Protein AF-A0A8X6JY41-F1 (afdb_monomer_lite)

pLDDT: mean 84.56, std 5.85, range [61.56, 93.69]

Secondary structure (DSSP, 8-state):
-TTEEEETTEEEE--SSHHHHHHHHHHHHHHHHHTTPPP-TTT---S-SS--TTHHHHTSPPP-BHHHHHHHHHHHHHTGGGSTTHHHHHHHHHHHHTT--TT---B--

Radius of gyration: 18.65 Å; chains: 1; bounding box: 42×23×45 Å

Organism: Nephila pilipes (NCBI:txid299642)

Foldseek 3Di:
DVQWDDADPDIDGDDPDPVVLVVVVVVVVVVCVVVVNDDDPVPDDGPDPDDPPLCVQVVQPDDFFLQSLVVSLVSLVSVVVVDVPSVVVCVVSVVVCPPADNPGGDTPD

Sequence (109 aa):
MDFCVLYFDGVLAASEDEDQHFLYLKQVFQRFEEYGMILNASQSVLGETSVKFLAAITNFPKPETVKELRRFLAILNFHRRFIPYAARTQAVLNSYLKRAKRNDRTSIL

Structure (mmCIF, N/CA/C/O backbone):
data_AF-A0A8X6JY41-F1
#
_entry.id   AF-A0A8X6JY41-F1
#
loop_
_atom_site.group_PDB
_atom_site.id
_atom_site.type_symbol
_atom_site.label_atom_id
_atom_site.label_alt_id
_atom_site.label_comp_id
_atom_site.label_asym_id
_atom_site.label_entity_id
_atom_site.label_seq_id
_atom_site.pdbx_PDB_ins_code
_atom_site.Cartn_x
_atom_site.Cartn_y
_atom_site.Cartn_z
_atom_site.occupancy
_atom_site.B_iso_or_equiv
_atom_site.auth_seq_id
_atom_site.auth_comp_id
_atom_site.auth_asym_id
_atom_site.auth_atom_id
_atom_site.pdbx_PDB_model_num
ATOM 1 N N . MET A 1 1 ? -14.908 -7.872 9.486 1.00 61.56 1 MET A N 1
ATOM 2 C CA . MET A 1 1 ? -14.714 -6.414 9.635 1.00 61.56 1 MET A CA 1
ATOM 3 C C . MET A 1 1 ? -14.354 -5.911 8.256 1.00 61.56 1 MET A C 1
ATOM 5 O O . MET A 1 1 ? -13.184 -5.923 7.901 1.00 61.56 1 MET A O 1
ATOM 9 N N . ASP A 1 2 ? -15.361 -5.571 7.457 1.00 72.50 2 ASP A N 1
ATOM 10 C CA . ASP A 1 2 ? -15.162 -5.284 6.026 1.00 72.50 2 ASP A CA 1
ATOM 11 C C . ASP A 1 2 ? -14.560 -3.886 5.786 1.00 72.50 2 ASP A C 1
ATOM 13 O O . ASP A 1 2 ? -14.088 -3.590 4.695 1.00 72.50 2 ASP A O 1
ATOM 17 N N . PHE A 1 3 ? -14.494 -3.065 6.840 1.00 79.69 3 PHE A N 1
ATOM 18 C CA . PHE A 1 3 ? -13.885 -1.732 6.881 1.00 79.69 3 PHE A CA 1
ATOM 19 C C . PHE A 1 3 ? -12.398 -1.730 7.286 1.00 79.69 3 PHE A C 1
ATOM 21 O O . PHE A 1 3 ? -11.763 -0.675 7.313 1.00 79.69 3 PHE A O 1
ATOM 28 N N . CYS A 1 4 ? -11.829 -2.898 7.618 1.00 82.94 4 CYS A N 1
ATOM 29 C CA . CYS A 1 4 ? -10.430 -3.032 8.019 1.00 82.94 4 CYS A CA 1
ATOM 30 C C . CYS A 1 4 ? -9.644 -3.894 7.039 1.00 82.94 4 CYS A C 1
ATOM 32 O O . CYS A 1 4 ? -9.989 -5.045 6.766 1.00 82.94 4 CYS A O 1
ATOM 34 N N . VAL A 1 5 ? -8.507 -3.371 6.597 1.00 82.69 5 VAL A N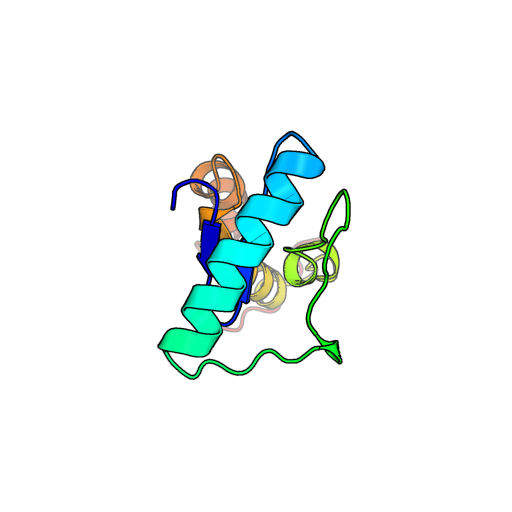 1
ATOM 35 C CA . VAL A 1 5 ? -7.508 -4.118 5.846 1.00 82.69 5 VAL A CA 1
ATOM 36 C C . VAL A 1 5 ? -6.283 -4.311 6.728 1.00 82.69 5 VAL A C 1
ATOM 38 O O . VAL A 1 5 ? -5.557 -3.369 7.035 1.00 82.69 5 VAL A O 1
ATOM 41 N N . LEU A 1 6 ? -6.042 -5.562 7.116 1.00 81.31 6 LEU A N 1
ATOM 42 C CA . LEU A 1 6 ? -4.777 -5.971 7.719 1.00 81.31 6 LEU A CA 1
ATOM 43 C C . LEU A 1 6 ? -3.722 -6.079 6.617 1.00 81.31 6 LEU A C 1
ATOM 45 O O . LEU A 1 6 ? -3.927 -6.782 5.615 1.00 81.31 6 LEU A O 1
ATOM 49 N N . TYR A 1 7 ? -2.598 -5.393 6.797 1.00 75.94 7 TYR A N 1
ATOM 50 C CA . TYR A 1 7 ? -1.482 -5.460 5.869 1.00 75.94 7 TYR A CA 1
ATOM 51 C C . TYR A 1 7 ? -0.148 -5.424 6.600 1.00 75.94 7 TYR A C 1
ATOM 53 O O . TYR A 1 7 ? 0.329 -4.371 7.021 1.00 75.94 7 TYR A O 1
ATOM 61 N N . PHE A 1 8 ? 0.467 -6.603 6.669 1.00 70.50 8 PHE A N 1
ATOM 62 C CA . PHE A 1 8 ? 1.726 -6.822 7.367 1.00 70.50 8 PHE A CA 1
ATOM 63 C C . PHE A 1 8 ? 1.617 -6.370 8.833 1.00 70.50 8 PHE A C 1
ATOM 65 O O . PHE A 1 8 ? 0.778 -6.913 9.548 1.00 70.50 8 PHE A O 1
ATOM 72 N N . ASP A 1 9 ? 2.387 -5.360 9.237 1.00 72.56 9 ASP A N 1
ATOM 73 C CA . ASP A 1 9 ? 2.431 -4.830 10.606 1.00 72.56 9 ASP A CA 1
ATOM 74 C C . ASP A 1 9 ? 1.409 -3.706 10.857 1.00 72.56 9 ASP A C 1
ATOM 76 O O . ASP A 1 9 ? 1.350 -3.142 11.948 1.00 72.56 9 ASP A O 1
ATOM 80 N N . GLY A 1 10 ? 0.626 -3.335 9.839 1.00 77.88 10 GLY A N 1
ATOM 81 C CA . GLY A 1 10 ? -0.314 -2.221 9.894 1.00 77.88 10 GLY A CA 1
ATOM 82 C C . GLY A 1 10 ? -1.768 -2.655 9.754 1.00 77.88 10 GLY A C 1
ATOM 83 O O . GLY A 1 10 ? -2.106 -3.572 8.999 1.00 77.88 10 GLY A O 1
ATOM 84 N N . VAL A 1 11 ? -2.648 -1.927 10.437 1.00 85.94 11 VAL A N 1
ATOM 85 C CA . VAL A 1 11 ? -4.096 -1.998 10.232 1.00 85.94 11 VAL A CA 1
ATOM 86 C C . VAL A 1 11 ? -4.545 -0.708 9.569 1.00 85.94 11 VAL A C 1
ATOM 88 O O . VAL A 1 11 ? -4.342 0.374 10.110 1.00 85.94 11 VAL A O 1
ATOM 91 N N . LEU A 1 12 ? -5.151 -0.829 8.391 1.00 86.12 12 LEU A N 1
ATOM 92 C CA . LEU A 1 12 ? -5.798 0.282 7.706 1.00 86.12 12 LEU A CA 1
ATOM 93 C C . LEU A 1 12 ? -7.305 0.178 7.940 1.00 86.12 12 LEU A C 1
ATOM 95 O O . LEU A 1 12 ? -7.922 -0.801 7.523 1.00 86.12 12 LEU A O 1
ATOM 99 N N . ALA A 1 13 ? -7.891 1.170 8.603 1.00 87.69 13 ALA A N 1
ATOM 100 C CA . ALA A 1 13 ? -9.335 1.308 8.750 1.00 87.69 13 ALA A CA 1
ATOM 101 C C . ALA A 1 13 ? -9.806 2.497 7.907 1.00 87.69 13 ALA A C 1
ATOM 103 O O . ALA A 1 13 ? -9.213 3.570 7.983 1.00 87.69 13 ALA A O 1
ATOM 104 N N . ALA A 1 14 ? -10.843 2.301 7.098 1.00 85.06 14 ALA A N 1
ATOM 105 C CA . ALA A 1 14 ? -11.432 3.351 6.271 1.00 85.06 14 ALA A CA 1
ATOM 106 C C . ALA A 1 14 ? -12.960 3.307 6.379 1.00 85.06 14 ALA A C 1
ATOM 108 O O . ALA A 1 14 ? -13.546 2.234 6.529 1.00 85.06 14 ALA A O 1
ATOM 109 N N . SER A 1 15 ? -13.595 4.471 6.307 1.00 86.56 15 SER A N 1
ATOM 110 C CA . SER A 1 15 ? -15.051 4.645 6.313 1.00 86.56 15 SER A CA 1
ATOM 111 C C . SER A 1 15 ? -15.426 5.830 5.427 1.00 86.56 15 SER A C 1
ATOM 113 O O . SER A 1 15 ? -14.556 6.606 5.032 1.00 86.56 15 SER A O 1
ATOM 115 N N . GLU A 1 16 ? -16.711 5.948 5.106 1.00 86.56 16 GLU A N 1
ATOM 116 C CA . GLU A 1 16 ? -17.240 7.062 4.311 1.00 86.56 16 GLU A CA 1
ATOM 117 C C . GLU A 1 16 ? -17.558 8.281 5.192 1.00 86.56 16 GLU A C 1
ATOM 119 O O . GLU A 1 16 ? -17.299 9.409 4.781 1.00 86.56 16 GLU A O 1
ATOM 124 N N . ASP A 1 17 ? -18.014 8.045 6.428 1.00 87.88 17 ASP A N 1
ATOM 125 C CA . ASP A 1 17 ? -18.392 9.081 7.396 1.00 87.88 17 ASP A CA 1
ATOM 126 C C . ASP A 1 17 ? -17.471 9.112 8.625 1.00 87.88 17 ASP A C 1
ATOM 128 O O . ASP A 1 17 ? -16.930 8.081 9.048 1.00 87.88 17 ASP A O 1
ATOM 132 N N . GLU A 1 18 ? -17.348 10.289 9.246 1.00 86.69 18 GLU A N 1
ATOM 133 C CA . GLU A 1 18 ? -16.539 10.518 10.453 1.00 86.69 18 GLU A CA 1
ATOM 134 C C . GLU A 1 18 ? -17.128 9.823 11.692 1.00 86.69 18 GLU A C 1
ATOM 136 O O . GLU A 1 18 ? -16.415 9.106 12.396 1.00 86.69 18 GLU A O 1
ATOM 141 N N . ASP A 1 19 ? -18.441 9.939 11.921 1.00 88.38 19 ASP A N 1
ATOM 142 C CA . ASP A 1 19 ? -19.120 9.276 13.047 1.00 88.38 19 ASP A CA 1
ATOM 143 C C . ASP A 1 19 ? -18.957 7.750 12.983 1.00 88.38 19 ASP A C 1
ATOM 145 O O . ASP A 1 19 ? -18.671 7.074 13.980 1.00 88.38 19 ASP A O 1
ATOM 149 N N . GLN A 1 20 ? -19.081 7.195 11.774 1.00 88.81 20 GLN A N 1
ATOM 150 C CA . GLN A 1 20 ? -18.849 5.778 11.524 1.00 88.81 20 GLN A CA 1
ATOM 151 C C . GLN A 1 20 ? -17.370 5.414 11.723 1.00 88.81 20 GLN A C 1
ATOM 153 O O . GLN A 1 20 ? -17.076 4.358 12.292 1.00 88.81 20 GLN A O 1
ATOM 158 N N . HIS A 1 21 ? -16.444 6.296 11.325 1.00 89.06 21 HIS A N 1
ATOM 159 C CA . HIS A 1 21 ? -15.008 6.114 11.534 1.00 89.06 21 HIS A CA 1
ATOM 160 C C . HIS A 1 21 ? -14.672 5.942 13.014 1.00 89.06 21 HIS A C 1
ATOM 162 O O . HIS A 1 21 ? -13.975 4.997 13.388 1.00 89.06 21 HIS A O 1
ATOM 168 N N . PHE A 1 22 ? -15.211 6.810 13.874 1.00 88.38 22 PHE A N 1
ATOM 169 C CA . PHE A 1 22 ? -15.003 6.732 15.320 1.00 88.38 22 PHE A CA 1
ATOM 170 C C . PHE A 1 22 ? -15.527 5.421 15.907 1.00 88.38 22 PHE A C 1
ATOM 172 O O . PHE A 1 22 ? -14.848 4.786 16.722 1.00 88.38 22 PHE A O 1
ATOM 179 N N . LEU A 1 23 ? -16.708 4.975 15.467 1.00 89.31 23 LEU A N 1
ATOM 180 C CA . LEU A 1 23 ? -17.268 3.697 15.900 1.00 89.31 23 LEU A CA 1
ATOM 181 C C . LEU A 1 23 ? -16.378 2.516 15.480 1.00 89.31 23 LEU A C 1
ATOM 183 O O . LEU A 1 23 ? -16.163 1.589 16.266 1.00 89.31 23 LEU A O 1
ATOM 187 N N . TYR A 1 24 ? -15.844 2.550 14.262 1.00 90.00 24 TYR A N 1
ATOM 188 C CA . TYR A 1 24 ? -14.940 1.528 13.738 1.00 90.00 24 TYR A CA 1
ATOM 189 C C . TYR A 1 24 ? -13.597 1.512 14.464 1.00 90.00 24 TYR A C 1
ATOM 191 O O . TYR A 1 24 ? -13.158 0.442 14.888 1.00 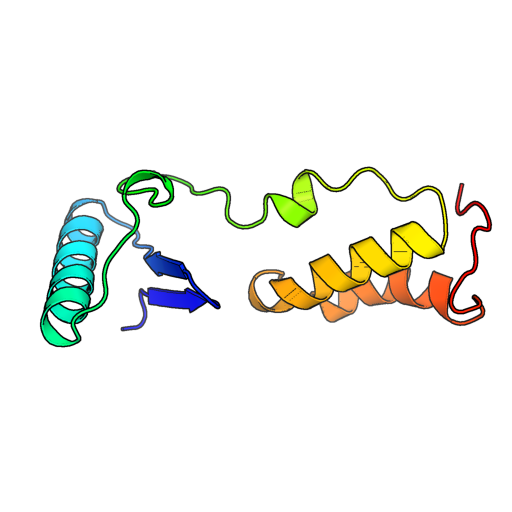90.00 24 TYR A O 1
ATOM 199 N N . LEU A 1 25 ? -12.984 2.676 14.691 1.00 89.19 25 LEU A N 1
ATOM 200 C CA . LEU A 1 25 ? -11.750 2.791 15.470 1.00 89.19 25 LEU A CA 1
ATOM 201 C C . LEU A 1 25 ? -11.930 2.243 16.886 1.00 89.19 25 LEU A C 1
ATOM 203 O O . LEU A 1 25 ? -11.090 1.475 17.352 1.00 89.19 25 LEU A O 1
ATOM 207 N N . LYS A 1 26 ? -13.056 2.545 17.544 1.00 90.19 26 LYS A N 1
ATOM 208 C CA . LYS A 1 26 ? -13.362 2.009 18.877 1.00 90.19 26 LYS A CA 1
ATOM 209 C C . LYS A 1 26 ? -13.415 0.479 18.882 1.00 90.19 26 LYS A C 1
ATOM 211 O O . LYS A 1 26 ? -12.822 -0.144 19.758 1.00 90.19 26 LYS A O 1
ATOM 216 N N . GLN A 1 27 ? -14.071 -0.133 17.893 1.00 89.81 27 GLN A N 1
ATOM 217 C CA . GLN A 1 27 ? -14.129 -1.597 17.767 1.00 89.81 27 GLN A CA 1
ATOM 218 C C . GLN A 1 27 ? -12.752 -2.221 17.498 1.00 89.81 27 GLN A C 1
ATOM 220 O O . GLN A 1 27 ? -12.453 -3.308 17.993 1.00 89.81 27 GLN A O 1
ATOM 225 N N . VAL A 1 28 ? -11.919 -1.551 16.697 1.00 89.69 28 VAL A N 1
ATOM 226 C CA . VAL A 1 28 ? -10.556 -2.002 16.383 1.00 89.69 28 VAL A CA 1
ATOM 227 C C . VAL A 1 28 ? -9.667 -1.936 17.622 1.00 89.69 28 VAL A C 1
ATOM 229 O O . VAL A 1 28 ? -9.014 -2.923 17.950 1.00 89.69 28 VAL A O 1
ATOM 232 N N . PHE A 1 29 ? -9.690 -0.821 18.355 1.00 89.50 29 PHE A N 1
ATOM 233 C CA . PHE A 1 29 ? -8.917 -0.663 19.588 1.00 89.50 29 PHE A CA 1
ATOM 234 C C . PHE A 1 29 ? -9.362 -1.627 20.683 1.00 89.50 29 PHE A C 1
ATOM 236 O O . PHE A 1 29 ? -8.509 -2.217 21.339 1.00 89.50 29 PHE A O 1
ATOM 243 N N . GLN A 1 30 ? -10.667 -1.868 20.819 1.00 91.62 30 GLN A N 1
ATOM 244 C CA . GLN A 1 30 ? -11.180 -2.862 21.760 1.00 91.62 30 GLN A CA 1
ATOM 245 C C . GLN A 1 30 ? -10.650 -4.268 21.443 1.00 91.62 30 GLN A C 1
ATOM 247 O O . GLN A 1 30 ? -10.267 -5.001 22.349 1.00 91.62 30 GLN A O 1
ATOM 252 N N . ARG A 1 31 ? -10.555 -4.633 20.156 1.00 89.75 31 ARG A N 1
ATOM 253 C CA . ARG A 1 31 ? -9.906 -5.887 19.747 1.00 89.75 31 ARG A CA 1
ATOM 254 C C . ARG A 1 31 ? -8.412 -5.896 20.051 1.00 89.75 31 ARG A C 1
ATOM 256 O O . ARG A 1 31 ? -7.891 -6.919 20.475 1.00 89.75 31 ARG A O 1
ATOM 263 N N . PHE A 1 32 ? -7.702 -4.797 19.819 1.00 90.00 32 PHE A N 1
ATOM 264 C CA . PHE A 1 32 ? -6.280 -4.743 20.159 1.00 90.00 32 PHE A CA 1
ATOM 265 C C . PHE A 1 32 ? -6.049 -4.950 21.650 1.00 90.00 32 PHE A C 1
ATOM 267 O O . PHE A 1 32 ? -5.170 -5.724 22.010 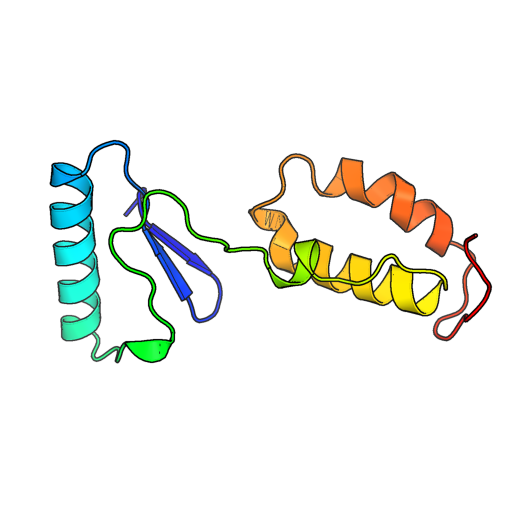1.00 90.00 32 PHE A O 1
ATOM 274 N N . GLU A 1 33 ? -6.874 -4.341 22.497 1.00 91.69 33 GLU A N 1
ATOM 275 C CA . GLU A 1 33 ? -6.831 -4.542 23.943 1.00 91.69 33 GLU A CA 1
ATOM 276 C C . GLU A 1 33 ? -7.138 -5.998 24.328 1.00 91.69 33 GLU A C 1
ATOM 278 O O . GLU A 1 33 ? -6.365 -6.609 25.063 1.00 91.69 33 GLU A O 1
ATOM 283 N N . GLU A 1 34 ? -8.197 -6.589 23.762 1.00 93.69 34 GLU A N 1
ATOM 284 C CA . GLU A 1 34 ? -8.602 -7.982 24.013 1.00 93.69 34 GLU A CA 1
ATOM 285 C C . GLU A 1 34 ? -7.487 -8.994 23.699 1.00 93.69 34 GLU A C 1
ATOM 287 O O . GLU A 1 34 ? -7.283 -9.954 24.442 1.00 93.69 34 GLU A O 1
ATOM 292 N N . TYR A 1 35 ? -6.738 -8.767 22.617 1.00 90.38 35 TYR A N 1
ATOM 293 C CA . TYR A 1 35 ? -5.649 -9.646 22.180 1.00 90.38 35 TYR A CA 1
ATOM 294 C C . TYR A 1 35 ? -4.253 -9.178 22.628 1.00 90.38 35 TYR A C 1
ATOM 296 O O . TYR A 1 35 ? -3.255 -9.777 22.225 1.00 90.38 35 TYR A O 1
ATOM 304 N N . GLY A 1 36 ? -4.157 -8.123 23.446 1.00 89.44 36 GLY A N 1
ATOM 305 C CA . GLY A 1 36 ? -2.885 -7.602 23.959 1.00 89.44 36 GLY A CA 1
ATOM 306 C C . GLY A 1 36 ? -1.953 -7.004 22.895 1.00 89.44 36 GLY A C 1
ATOM 307 O O . GLY A 1 36 ? -0.734 -7.025 23.063 1.00 89.44 36 GLY A O 1
ATOM 308 N N . MET A 1 37 ? -2.492 -6.487 21.787 1.00 87.31 37 MET A N 1
ATOM 309 C CA . MET A 1 37 ? -1.708 -5.785 20.768 1.00 87.31 37 MET A CA 1
ATOM 310 C C . MET A 1 37 ? -1.382 -4.358 21.218 1.00 87.31 37 MET A C 1
ATOM 312 O O . MET A 1 37 ? -2.267 -3.593 21.598 1.00 87.31 37 MET A O 1
ATOM 316 N N . ILE A 1 38 ? -0.109 -3.972 21.117 1.00 84.50 38 ILE A N 1
ATOM 317 C CA . ILE A 1 38 ? 0.358 -2.619 21.440 1.00 84.50 38 ILE A CA 1
ATOM 318 C C . ILE A 1 38 ? 0.531 -1.821 20.149 1.00 84.50 38 ILE A C 1
ATOM 320 O O . ILE A 1 38 ? 1.242 -2.239 19.236 1.00 84.50 38 ILE A O 1
ATOM 324 N N . LEU A 1 39 ? -0.087 -0.644 20.099 1.00 85.81 39 LEU A N 1
ATOM 325 C CA . LEU A 1 39 ? 0.066 0.304 19.002 1.00 85.81 39 LEU A CA 1
ATOM 326 C C . LEU A 1 39 ? 1.250 1.241 19.243 1.00 85.81 39 LEU A C 1
ATOM 328 O O . LEU A 1 39 ? 1.419 1.789 20.333 1.00 85.81 39 LEU A O 1
ATOM 332 N N . ASN A 1 40 ? 2.033 1.500 18.197 1.00 85.69 40 ASN A N 1
ATOM 333 C CA . ASN A 1 40 ? 3.029 2.562 18.226 1.00 85.69 40 ASN A CA 1
ATOM 334 C C . ASN A 1 40 ? 2.372 3.897 17.853 1.00 85.69 40 ASN A C 1
ATOM 336 O O . ASN A 1 40 ? 2.152 4.174 16.673 1.00 85.69 40 ASN A O 1
ATOM 340 N N . ALA A 1 41 ? 2.103 4.743 18.849 1.00 83.75 41 ALA A N 1
ATOM 341 C CA . ALA A 1 41 ? 1.484 6.053 18.643 1.00 83.75 41 ALA A CA 1
ATOM 342 C C . ALA A 1 41 ? 2.278 6.957 17.679 1.00 83.75 41 ALA A C 1
ATOM 344 O O . ALA A 1 41 ? 1.677 7.673 16.890 1.00 83.75 41 ALA A O 1
ATOM 345 N N . SER A 1 42 ? 3.616 6.882 17.680 1.00 83.69 42 SER A N 1
ATOM 346 C CA . SER A 1 42 ? 4.461 7.705 16.795 1.00 83.69 42 SER A CA 1
ATOM 347 C C . SER A 1 42 ? 4.390 7.301 15.318 1.00 83.69 42 SER A C 1
ATOM 349 O O . SER A 1 42 ? 4.702 8.102 14.442 1.00 83.69 42 SER A O 1
ATOM 351 N N . GLN A 1 43 ? 3.992 6.058 15.042 1.00 80.88 43 GLN A N 1
ATOM 352 C CA . GLN A 1 43 ? 3.848 5.516 13.688 1.00 80.88 43 GLN A CA 1
ATOM 353 C C . GLN A 1 43 ? 2.381 5.392 13.260 1.00 80.88 43 GLN A C 1
ATOM 355 O O . GLN A 1 43 ? 2.105 5.073 12.105 1.00 80.88 43 GLN A O 1
ATOM 360 N N . SER A 1 44 ? 1.444 5.632 14.180 1.00 84.50 44 SER A N 1
ATOM 361 C CA . SER A 1 44 ? 0.012 5.557 13.919 1.00 84.50 44 SER A CA 1
ATOM 362 C C . SER A 1 44 ? -0.491 6.898 13.406 1.00 84.50 44 SER A C 1
ATOM 364 O O . SER A 1 44 ? -0.195 7.947 13.971 1.00 84.50 44 SER A O 1
ATOM 366 N N . VAL A 1 45 ? -1.288 6.852 12.346 1.00 85.00 45 VAL A N 1
ATOM 367 C CA . VAL A 1 45 ? -1.973 8.014 11.781 1.00 85.00 45 VAL A CA 1
ATOM 368 C C . VAL A 1 45 ? -3.467 7.771 11.962 1.00 85.00 45 VAL A C 1
ATOM 370 O O . VAL A 1 45 ? -3.981 6.775 11.456 1.00 85.00 45 VAL A O 1
ATOM 373 N N . LEU A 1 46 ? -4.143 8.628 12.732 1.00 86.44 46 LEU A N 1
ATOM 374 C CA . LEU A 1 46 ? -5.539 8.453 13.148 1.00 86.44 46 LEU A CA 1
ATOM 375 C C . LEU A 1 46 ? -6.375 9.668 12.738 1.00 86.44 46 LEU A C 1
ATOM 377 O O . LEU A 1 46 ? -5.910 10.793 12.884 1.00 86.44 46 LEU A O 1
ATOM 381 N N . GLY A 1 47 ? -7.606 9.437 12.271 1.00 81.44 47 GLY A N 1
ATOM 382 C CA . GLY A 1 47 ? -8.560 10.511 11.957 1.00 81.44 47 GLY A CA 1
ATOM 383 C C . GLY A 1 47 ? -8.198 11.366 10.739 1.00 81.44 47 GLY A C 1
ATOM 384 O O . GLY A 1 47 ? -8.773 12.430 10.546 1.00 81.44 47 GLY A O 1
ATOM 385 N N . GLU A 1 48 ? -7.250 10.924 9.914 1.00 82.62 48 GLU A N 1
ATOM 386 C CA . GLU A 1 48 ? -6.890 11.623 8.683 1.00 82.62 48 GLU A CA 1
ATOM 387 C C . GLU A 1 48 ? -7.859 11.287 7.548 1.00 82.62 48 GLU A C 1
ATOM 389 O O . GLU A 1 48 ? -8.201 10.126 7.319 1.00 82.62 48 GLU A O 1
ATOM 394 N N . THR A 1 49 ? -8.223 12.302 6.763 1.00 78.56 49 THR A N 1
ATOM 395 C CA . THR A 1 49 ? -9.080 12.140 5.571 1.00 78.56 49 THR A CA 1
ATOM 396 C C . THR A 1 49 ? -8.394 11.354 4.453 1.00 78.56 49 THR A C 1
ATOM 398 O O . THR A 1 49 ? -9.052 10.745 3.612 1.00 78.56 49 THR A O 1
ATOM 401 N N . SER A 1 50 ? -7.059 11.348 4.427 1.00 73.56 50 SER A N 1
ATOM 402 C CA . SER A 1 50 ? -6.276 10.515 3.519 1.00 73.56 50 SER A CA 1
ATOM 403 C C . SER A 1 50 ? -4.931 10.151 4.141 1.00 73.56 50 SER A C 1
ATOM 405 O O . SER A 1 50 ? -4.230 10.997 4.691 1.00 73.56 50 SER A O 1
ATOM 407 N N . VAL A 1 51 ? -4.539 8.882 4.024 1.00 75.94 51 VAL A N 1
ATOM 408 C CA . VAL A 1 51 ? -3.265 8.386 4.562 1.00 75.94 51 VAL A CA 1
ATOM 409 C C . VAL A 1 51 ? -2.342 7.983 3.416 1.00 75.94 51 VAL A C 1
ATOM 411 O O . VAL A 1 51 ? -2.727 7.252 2.500 1.00 75.94 51 VAL A O 1
ATOM 414 N N . LYS A 1 52 ? -1.080 8.425 3.470 1.00 71.56 52 LYS A N 1
ATOM 415 C CA . LYS A 1 52 ? -0.046 8.018 2.507 1.00 71.56 52 LYS A CA 1
ATOM 416 C C . LYS A 1 52 ? 0.442 6.599 2.800 1.00 71.56 52 LYS A C 1
ATOM 418 O O . LYS A 1 52 ? 1.472 6.401 3.434 1.00 71.56 52 LYS A O 1
ATOM 423 N N . PHE A 1 53 ? -0.275 5.605 2.287 1.00 71.31 53 PHE A N 1
ATOM 424 C CA . PHE A 1 53 ? 0.042 4.191 2.515 1.00 71.31 53 PHE A CA 1
ATOM 425 C C . PHE A 1 53 ? 1.168 3.639 1.611 1.00 71.31 53 PHE A C 1
ATOM 427 O O . PHE A 1 53 ? 1.841 2.671 1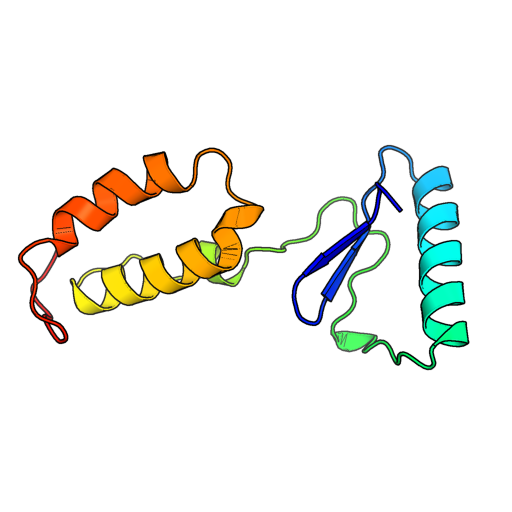.954 1.00 71.31 53 PHE A O 1
ATOM 434 N N . LEU A 1 54 ? 1.410 4.260 0.449 1.00 72.56 54 LEU A N 1
ATOM 435 C CA . LEU A 1 54 ? 2.337 3.765 -0.586 1.00 72.56 54 LEU A CA 1
ATOM 436 C C . LEU A 1 54 ? 3.595 4.631 -0.755 1.00 72.56 54 LEU A C 1
ATOM 438 O O . LEU A 1 54 ? 4.165 4.697 -1.846 1.00 72.56 54 LEU A O 1
ATOM 442 N N . ALA A 1 55 ? 4.053 5.277 0.321 1.00 75.50 55 ALA A N 1
ATOM 443 C CA . ALA A 1 55 ? 5.201 6.187 0.286 1.00 75.50 55 ALA A CA 1
ATOM 444 C C . ALA A 1 55 ? 6.471 5.543 -0.308 1.00 75.50 55 ALA A C 1
ATOM 446 O O . ALA A 1 55 ? 7.228 6.203 -1.013 1.00 75.50 55 ALA A O 1
ATOM 447 N N . ALA A 1 56 ? 6.680 4.239 -0.090 1.00 79.12 56 ALA A N 1
ATOM 448 C CA . ALA A 1 56 ? 7.810 3.496 -0.654 1.00 79.12 56 ALA A CA 1
ATOM 449 C C . ALA A 1 56 ? 7.799 3.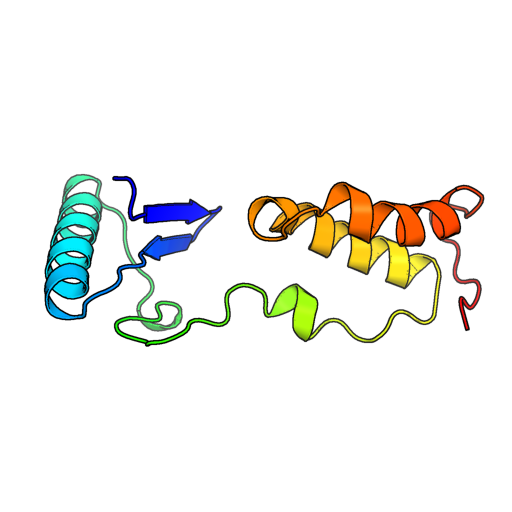429 -2.193 1.00 79.12 56 ALA A C 1
ATOM 451 O O . ALA A 1 56 ? 8.861 3.341 -2.801 1.00 79.12 56 ALA A O 1
ATOM 452 N N . ILE A 1 57 ? 6.619 3.476 -2.823 1.00 83.31 57 ILE A N 1
ATOM 453 C CA . ILE A 1 57 ? 6.482 3.534 -4.284 1.00 83.31 57 ILE A CA 1
ATOM 454 C C . ILE A 1 57 ? 6.646 4.974 -4.760 1.00 83.31 57 ILE A C 1
ATOM 456 O O . ILE A 1 57 ? 7.400 5.217 -5.697 1.00 83.31 57 ILE A O 1
ATOM 460 N N . THR A 1 58 ? 5.954 5.926 -4.125 1.00 82.94 58 THR A N 1
ATOM 461 C CA . THR A 1 58 ? 5.941 7.328 -4.576 1.00 82.94 58 THR A CA 1
ATOM 462 C C . THR A 1 58 ? 7.287 8.021 -4.391 1.00 82.94 58 THR A C 1
ATOM 464 O O . THR A 1 58 ? 7.623 8.902 -5.171 1.00 82.94 58 THR A O 1
ATOM 467 N N . ASN A 1 59 ? 8.057 7.618 -3.378 1.00 86.88 59 ASN A N 1
ATOM 468 C CA . ASN A 1 59 ? 9.364 8.197 -3.070 1.00 86.88 59 ASN A CA 1
ATOM 469 C C . ASN A 1 59 ? 10.520 7.411 -3.704 1.00 86.88 59 ASN A C 1
ATOM 471 O O . ASN A 1 59 ? 11.681 7.759 -3.488 1.00 86.88 59 ASN A O 1
ATOM 475 N N . PHE A 1 60 ? 10.238 6.335 -4.448 1.00 87.81 60 PHE A N 1
ATOM 476 C CA . PHE A 1 60 ? 11.291 5.593 -5.129 1.00 87.81 60 PHE A CA 1
ATOM 477 C C . PHE A 1 60 ? 11.870 6.463 -6.258 1.00 87.81 60 PHE A C 1
ATOM 479 O O . PHE A 1 60 ? 11.103 6.942 -7.098 1.00 87.81 60 PHE A O 1
ATOM 486 N N . PRO A 1 61 ? 13.197 6.681 -6.309 1.00 90.44 61 PRO A N 1
ATOM 487 C CA . PRO A 1 61 ? 13.800 7.479 -7.370 1.00 90.44 61 PRO A CA 1
ATOM 488 C C . PRO A 1 61 ? 13.539 6.825 -8.728 1.00 90.44 61 PRO A C 1
ATOM 490 O O . PRO A 1 61 ? 13.538 5.598 -8.835 1.00 90.44 61 PRO A O 1
ATOM 493 N N . LYS A 1 62 ? 13.328 7.632 -9.775 1.00 90.31 62 LYS A N 1
ATOM 494 C CA . LYS A 1 62 ? 13.129 7.113 -11.135 1.00 90.31 62 LYS A CA 1
ATOM 495 C C . LYS A 1 62 ? 14.274 6.137 -11.460 1.00 90.31 62 LYS A C 1
ATOM 497 O O . LYS A 1 62 ? 15.425 6.557 -11.407 1.00 90.31 62 LYS A O 1
ATOM 502 N N . PRO A 1 63 ? 13.987 4.857 -11.763 1.00 90.88 63 PRO A N 1
ATOM 503 C CA . PRO A 1 63 ? 15.044 3.903 -12.056 1.00 90.88 63 PRO A CA 1
ATOM 504 C C . PRO A 1 63 ? 15.748 4.308 -13.352 1.00 90.88 63 PRO A C 1
ATOM 506 O O . PRO A 1 63 ? 15.089 4.554 -14.363 1.00 90.88 63 PRO A O 1
ATOM 509 N N . GLU A 1 64 ? 17.076 4.354 -13.318 1.00 92.12 64 GLU A N 1
ATOM 510 C CA . GLU A 1 64 ? 17.923 4.654 -14.478 1.00 92.12 64 GLU A CA 1
ATOM 511 C C . GLU A 1 64 ? 18.644 3.401 -14.975 1.00 92.12 64 GLU A C 1
ATOM 513 O O . GLU A 1 64 ? 19.073 3.338 -16.124 1.00 92.12 64 GLU A O 1
ATOM 518 N N . THR A 1 65 ? 18.720 2.361 -14.140 1.00 91.38 65 THR A N 1
ATOM 519 C CA . THR A 1 65 ? 19.343 1.081 -14.491 1.00 91.38 65 THR A CA 1
ATOM 520 C C . THR A 1 65 ? 18.384 -0.101 -14.373 1.00 91.38 65 THR A C 1
ATOM 522 O O . THR A 1 65 ? 17.423 -0.090 -13.597 1.00 91.38 65 THR A O 1
ATOM 525 N N . VAL A 1 66 ? 18.688 -1.199 -15.074 1.00 90.69 66 VAL A N 1
ATOM 526 C CA . VAL A 1 66 ? 17.936 -2.465 -14.953 1.00 90.69 66 VAL A CA 1
ATOM 527 C C . VAL A 1 66 ? 17.858 -2.944 -13.495 1.00 90.69 66 VAL A C 1
ATOM 529 O O . VAL A 1 66 ? 16.814 -3.420 -13.037 1.00 90.69 66 VAL A O 1
ATOM 532 N N . LYS A 1 67 ? 18.954 -2.827 -12.736 1.00 90.25 67 LYS A N 1
ATOM 533 C CA . LYS A 1 67 ? 19.001 -3.211 -11.319 1.00 90.25 67 LYS A CA 1
ATOM 534 C C . LYS A 1 67 ? 18.008 -2.409 -10.479 1.00 90.25 67 LYS A C 1
ATOM 536 O O . LYS A 1 67 ? 17.345 -2.985 -9.614 1.00 90.25 67 LYS A O 1
ATOM 541 N N . GLU A 1 68 ? 17.912 -1.106 -10.711 1.00 91.19 68 GLU A N 1
ATOM 542 C CA . GLU A 1 68 ? 16.960 -0.233 -10.021 1.00 91.19 68 GLU A CA 1
ATOM 543 C C . GLU A 1 68 ? 15.527 -0.528 -10.441 1.00 91.19 68 GLU A C 1
ATOM 545 O O . GLU A 1 68 ? 14.670 -0.661 -9.572 1.00 91.19 68 GLU A O 1
ATOM 550 N N . LEU A 1 69 ? 15.280 -0.754 -11.735 1.00 91.38 69 LEU A N 1
ATOM 551 C CA . LEU A 1 69 ? 13.965 -1.158 -12.229 1.00 91.38 69 LEU A CA 1
ATOM 552 C C . LEU A 1 69 ? 13.491 -2.460 -11.570 1.00 91.38 69 LEU A C 1
ATOM 554 O O . LEU A 1 69 ? 12.337 -2.570 -11.161 1.00 91.38 69 LEU A O 1
ATOM 558 N N . ARG A 1 70 ? 14.387 -3.439 -11.397 1.00 90.56 70 ARG A N 1
ATOM 559 C CA . ARG A 1 70 ? 14.074 -4.690 -10.691 1.00 90.56 70 ARG A CA 1
ATOM 560 C C . ARG A 1 70 ? 13.744 -4.451 -9.212 1.00 90.56 70 ARG A C 1
ATOM 562 O O . ARG A 1 70 ? 12.832 -5.091 -8.692 1.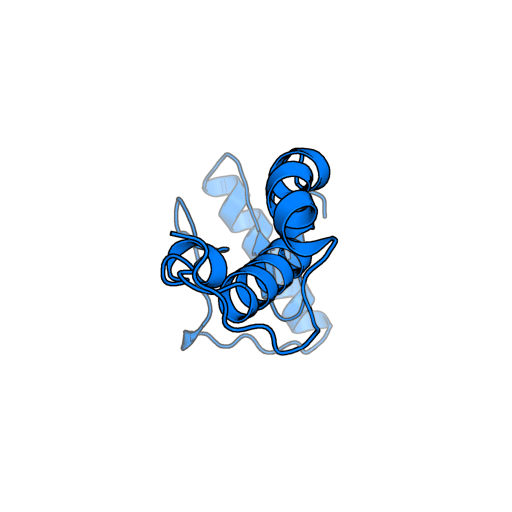00 90.56 70 ARG A O 1
ATOM 569 N N . ARG A 1 71 ? 14.453 -3.538 -8.536 1.00 90.88 71 ARG A N 1
ATOM 570 C CA . ARG A 1 71 ? 14.144 -3.143 -7.146 1.00 90.88 71 ARG A CA 1
ATOM 571 C C . ARG A 1 71 ? 12.789 -2.447 -7.050 1.00 90.88 71 ARG A C 1
ATOM 573 O O . ARG A 1 71 ? 11.990 -2.814 -6.196 1.00 90.88 71 ARG A O 1
ATOM 580 N N . PHE A 1 72 ? 12.510 -1.516 -7.954 1.00 90.94 72 PHE A N 1
ATOM 581 C CA . PHE A 1 72 ? 11.223 -0.836 -8.028 1.00 90.94 72 PHE A CA 1
ATOM 582 C C . PHE A 1 72 ? 10.072 -1.826 -8.240 1.00 90.94 72 PHE A C 1
ATOM 584 O O . PHE A 1 72 ? 9.078 -1.797 -7.517 1.00 90.94 72 PHE A O 1
ATOM 591 N N . LEU A 1 73 ? 10.236 -2.770 -9.171 1.00 90.25 73 LEU A N 1
ATOM 592 C CA . LEU A 1 73 ? 9.245 -3.814 -9.421 1.00 90.25 73 LEU A CA 1
ATOM 593 C C . LEU A 1 73 ? 9.029 -4.740 -8.221 1.00 90.25 73 LEU A C 1
ATOM 595 O O . LEU A 1 73 ? 7.906 -5.189 -8.009 1.00 90.25 73 LEU A O 1
ATOM 599 N N . ALA A 1 74 ? 10.060 -5.008 -7.417 1.00 89.31 74 ALA A N 1
ATOM 600 C CA . ALA A 1 74 ? 9.897 -5.759 -6.174 1.00 89.31 74 ALA A CA 1
ATOM 601 C C . ALA A 1 74 ? 9.006 -5.007 -5.168 1.00 89.31 74 ALA A C 1
ATOM 603 O O . ALA A 1 74 ? 8.104 -5.613 -4.591 1.00 89.31 74 ALA A O 1
ATOM 604 N N . ILE A 1 75 ? 9.194 -3.690 -5.019 1.00 88.38 75 ILE A N 1
ATOM 605 C CA . ILE A 1 75 ? 8.360 -2.838 -4.151 1.00 88.38 75 ILE A CA 1
ATOM 606 C C . ILE A 1 75 ? 6.919 -2.772 -4.680 1.00 88.38 75 ILE A C 1
ATOM 608 O O . ILE A 1 75 ? 5.968 -2.962 -3.924 1.00 88.38 75 ILE A O 1
ATOM 612 N N . LEU A 1 76 ? 6.733 -2.579 -5.989 1.00 88.12 76 LEU A N 1
ATOM 613 C CA . LEU A 1 76 ? 5.406 -2.612 -6.615 1.00 88.12 76 LEU A CA 1
ATOM 614 C C . LEU A 1 76 ? 4.702 -3.957 -6.409 1.00 88.12 76 LEU A C 1
ATOM 616 O O . LEU A 1 76 ? 3.504 -3.994 -6.133 1.00 88.12 76 LEU A O 1
ATOM 620 N N . ASN A 1 77 ? 5.433 -5.065 -6.549 1.00 87.25 77 ASN A N 1
ATOM 621 C CA . ASN A 1 77 ? 4.893 -6.403 -6.328 1.00 87.25 77 ASN A CA 1
ATOM 622 C C . ASN A 1 77 ? 4.483 -6.633 -4.880 1.00 87.25 77 ASN A C 1
ATOM 624 O O . ASN A 1 77 ? 3.453 -7.267 -4.650 1.00 87.25 77 ASN A O 1
ATOM 628 N N . PHE A 1 78 ? 5.250 -6.103 -3.929 1.00 84.06 78 PHE A N 1
ATOM 629 C CA . PHE A 1 78 ? 4.903 -6.159 -2.516 1.00 84.06 78 PHE A CA 1
ATOM 630 C C . PHE A 1 78 ? 3.525 -5.523 -2.281 1.00 84.06 78 PHE A C 1
ATOM 632 O O . PHE A 1 78 ? 2.623 -6.185 -1.776 1.00 84.06 78 PHE A O 1
ATOM 639 N N . HIS A 1 79 ? 3.296 -4.313 -2.794 1.00 84.19 79 HIS A N 1
ATOM 640 C CA . HIS A 1 79 ? 2.037 -3.581 -2.608 1.00 84.19 79 HIS A CA 1
ATOM 641 C C . HIS A 1 79 ? 0.938 -3.879 -3.647 1.00 84.19 79 HIS A C 1
ATOM 643 O O . HIS A 1 79 ? -0.063 -3.163 -3.703 1.00 84.19 79 HIS A O 1
ATOM 649 N N . ARG A 1 80 ? 1.065 -4.937 -4.463 1.00 85.88 80 ARG A N 1
ATOM 650 C CA . ARG A 1 80 ? 0.152 -5.212 -5.596 1.00 85.88 80 ARG A CA 1
ATOM 651 C C . ARG A 1 80 ? -1.331 -5.311 -5.216 1.00 85.88 80 ARG A C 1
ATOM 653 O O . ARG A 1 80 ? -2.180 -5.080 -6.067 1.00 85.88 80 ARG A O 1
ATOM 660 N N . ARG A 1 81 ? -1.648 -5.660 -3.960 1.00 83.25 81 ARG A N 1
ATOM 661 C CA . ARG A 1 81 ? -3.029 -5.766 -3.448 1.00 83.25 81 ARG A CA 1
ATOM 662 C C . ARG A 1 81 ? -3.762 -4.417 -3.451 1.00 83.25 81 ARG A C 1
ATOM 664 O O . ARG A 1 81 ? -4.980 -4.408 -3.557 1.00 83.25 81 ARG A O 1
ATOM 671 N N . PHE A 1 82 ? -3.025 -3.309 -3.379 1.00 81.19 82 PHE A N 1
ATOM 672 C CA . PHE A 1 82 ? -3.570 -1.947 -3.369 1.00 81.19 82 PHE A CA 1
ATOM 673 C C . PHE A 1 82 ? -3.481 -1.247 -4.726 1.00 81.19 82 PHE A C 1
ATOM 675 O O . PHE A 1 82 ? -3.840 -0.080 -4.837 1.00 81.19 82 PHE A O 1
ATOM 682 N N . ILE A 1 83 ? -2.978 -1.934 -5.756 1.00 81.19 83 ILE A N 1
ATOM 683 C CA . ILE A 1 83 ? -2.781 -1.365 -7.088 1.00 81.19 83 ILE A CA 1
ATOM 684 C C . ILE A 1 83 ? -3.770 -2.041 -8.043 1.00 81.19 83 ILE A C 1
ATOM 686 O O . ILE A 1 83 ? -3.575 -3.208 -8.406 1.00 81.19 83 ILE A O 1
ATOM 690 N N . PRO A 1 84 ? -4.823 -1.333 -8.488 1.00 82.62 84 PRO A N 1
ATOM 691 C CA . PRO A 1 84 ? -5.735 -1.851 -9.495 1.00 82.62 84 PRO A CA 1
ATOM 692 C C . PRO A 1 84 ? -4.972 -2.263 -10.754 1.00 82.62 84 PRO A C 1
ATOM 694 O O . PRO A 1 84 ? -4.088 -1.548 -11.227 1.00 82.62 84 PRO A O 1
ATOM 697 N N . TYR A 1 85 ? -5.302 -3.435 -11.298 1.00 85.81 85 TYR A N 1
ATOM 698 C CA . TYR A 1 85 ? -4.672 -3.970 -12.509 1.00 85.81 85 TYR A CA 1
ATOM 699 C C . TYR A 1 85 ? -3.136 -4.081 -12.436 1.00 85.81 85 TYR A C 1
ATOM 701 O O . TYR A 1 85 ? -2.474 -4.016 -13.474 1.00 85.81 85 TYR A O 1
ATOM 709 N N . ALA A 1 86 ? -2.561 -4.298 -11.242 1.00 84.75 86 ALA A N 1
ATOM 710 C CA . ALA A 1 86 ? -1.111 -4.363 -11.018 1.00 84.75 86 ALA A CA 1
ATOM 711 C C . ALA A 1 86 ? -0.364 -5.210 -12.063 1.00 84.75 86 ALA A C 1
ATOM 713 O O . ALA A 1 86 ? 0.642 -4.764 -12.610 1.00 84.75 86 ALA A O 1
ATOM 714 N N . ALA A 1 87 ? -0.892 -6.391 -12.406 1.00 84.31 87 ALA A N 1
ATOM 715 C CA . ALA A 1 87 ? -0.291 -7.276 -13.403 1.00 84.31 87 ALA A CA 1
ATOM 716 C C . ALA A 1 87 ? -0.172 -6.624 -14.792 1.00 84.31 87 ALA A C 1
ATOM 718 O O . ALA A 1 87 ? 0.864 -6.754 -15.442 1.00 84.31 87 ALA A O 1
ATOM 719 N N . ARG A 1 88 ? -1.200 -5.885 -15.236 1.00 86.31 88 ARG A N 1
ATOM 720 C CA . ARG A 1 88 ? -1.198 -5.173 -16.525 1.00 86.31 88 ARG A CA 1
ATOM 721 C C . ARG A 1 88 ? -0.189 -4.027 -16.509 1.00 86.31 88 ARG A C 1
ATOM 723 O O . ARG A 1 88 ? 0.604 -3.910 -17.438 1.00 86.31 88 ARG A O 1
ATOM 730 N N . THR A 1 89 ? -0.184 -3.227 -15.444 1.00 83.31 89 THR A N 1
ATOM 731 C CA . THR A 1 89 ? 0.729 -2.083 -15.289 1.00 83.31 89 THR A CA 1
ATOM 732 C C . THR A 1 89 ? 2.191 -2.534 -15.226 1.00 83.31 89 THR A C 1
ATOM 734 O O . THR A 1 89 ? 3.067 -1.936 -15.846 1.00 83.31 89 THR A O 1
ATOM 737 N N . GLN A 1 90 ? 2.463 -3.642 -14.534 1.00 86.31 90 GLN A N 1
ATOM 738 C CA . GLN A 1 90 ? 3.806 -4.206 -14.407 1.00 86.31 90 GLN A CA 1
ATOM 739 C C . GLN A 1 90 ? 4.254 -4.990 -15.645 1.00 86.31 90 GLN A C 1
ATOM 741 O O . GLN A 1 90 ? 5.455 -5.166 -15.830 1.00 86.31 90 GLN A O 1
ATOM 746 N N . ALA A 1 91 ? 3.342 -5.482 -16.493 1.00 86.38 91 ALA A N 1
ATOM 747 C CA . ALA A 1 91 ? 3.694 -6.300 -17.658 1.00 86.38 91 ALA A CA 1
ATOM 748 C C . ALA A 1 91 ? 4.659 -5.576 -18.607 1.00 86.38 91 ALA A C 1
ATOM 750 O O . ALA A 1 91 ? 5.632 -6.174 -19.071 1.00 86.38 91 ALA A O 1
ATOM 751 N N . VAL A 1 92 ? 4.420 -4.280 -18.834 1.00 85.62 92 VAL A N 1
ATOM 752 C CA . VAL A 1 92 ? 5.287 -3.425 -19.655 1.00 85.62 92 VAL A CA 1
ATOM 753 C C . VAL A 1 92 ? 6.685 -3.369 -19.045 1.00 85.62 92 VAL A C 1
ATOM 755 O O . VAL A 1 92 ? 7.655 -3.706 -19.716 1.00 85.62 92 VAL A O 1
ATOM 758 N N . LEU A 1 93 ? 6.792 -3.070 -17.750 1.00 84.81 93 LEU A N 1
ATOM 759 C CA . LEU A 1 93 ? 8.070 -2.994 -17.035 1.00 84.81 93 LEU A CA 1
ATOM 760 C C . LEU A 1 93 ? 8.801 -4.347 -16.971 1.00 84.81 93 LEU A C 1
ATOM 762 O O . LEU A 1 93 ? 10.011 -4.416 -17.170 1.00 84.81 93 LEU A O 1
ATOM 766 N N . ASN A 1 94 ? 8.072 -5.444 -16.764 1.00 85.31 94 ASN A N 1
ATOM 767 C CA . ASN A 1 94 ? 8.622 -6.800 -16.760 1.00 85.31 94 ASN A CA 1
ATOM 768 C C . ASN A 1 94 ? 9.168 -7.208 -18.135 1.00 85.31 94 ASN A C 1
ATOM 770 O O . ASN A 1 94 ? 10.118 -7.990 -18.207 1.00 85.31 94 ASN A O 1
ATOM 774 N N . SER A 1 95 ? 8.608 -6.676 -19.228 1.00 85.75 95 SER A N 1
ATOM 775 C CA . SER A 1 95 ? 9.107 -6.949 -20.580 1.00 85.75 95 SER A CA 1
ATOM 776 C C . SER A 1 95 ? 10.543 -6.447 -20.781 1.00 85.75 95 SER A C 1
ATOM 778 O O . SER A 1 95 ? 11.351 -7.176 -21.361 1.00 85.75 95 SER A O 1
ATOM 780 N N . TYR A 1 96 ? 10.900 -5.300 -20.185 1.00 81.62 96 TYR A N 1
ATOM 781 C CA . TYR A 1 96 ? 12.264 -4.754 -20.198 1.00 81.62 96 TYR A CA 1
ATOM 782 C C . TYR A 1 96 ? 13.268 -5.629 -19.432 1.00 81.62 96 TYR A C 1
ATOM 784 O O . TYR A 1 96 ? 14.466 -5.582 -19.700 1.00 81.62 96 TYR A O 1
ATOM 792 N N . LEU A 1 97 ? 12.800 -6.475 -18.506 1.00 84.00 97 LEU A N 1
ATOM 793 C CA . LEU A 1 97 ? 13.662 -7.343 -17.699 1.00 84.00 97 LEU A CA 1
ATOM 794 C C . LEU A 1 97 ? 13.893 -8.738 -18.300 1.00 84.00 97 LEU A C 1
ATOM 796 O O . LEU A 1 97 ? 14.779 -9.448 -17.821 1.00 84.00 97 LEU A O 1
ATOM 800 N N . LYS A 1 98 ? 13.143 -9.152 -19.335 1.00 81.81 98 LYS A N 1
ATOM 801 C CA . LYS A 1 98 ? 13.145 -10.544 -19.843 1.00 81.81 98 LYS A CA 1
ATOM 802 C C . LYS A 1 98 ? 14.516 -11.065 -20.284 1.00 81.81 98 LYS A C 1
ATOM 804 O O . LYS A 1 98 ? 14.760 -12.262 -20.193 1.00 81.81 98 LYS A O 1
ATOM 809 N N . ARG A 1 99 ? 15.397 -10.193 -20.781 1.00 79.94 99 ARG A N 1
ATOM 810 C CA . ARG A 1 99 ? 16.743 -10.563 -21.267 1.00 79.94 99 ARG A CA 1
ATOM 811 C C . ARG A 1 99 ? 17.871 -10.090 -20.350 1.00 79.94 99 ARG A C 1
ATOM 813 O O . ARG A 1 99 ? 19.040 -10.302 -20.659 1.00 79.94 99 ARG A O 1
ATOM 820 N N . ALA A 1 100 ? 17.533 -9.448 -19.238 1.00 82.19 100 ALA A N 1
ATOM 821 C CA . ALA A 1 100 ? 18.501 -8.720 -18.442 1.00 82.19 100 ALA A CA 1
ATOM 822 C C . ALA A 1 100 ? 19.092 -9.589 -17.324 1.00 82.19 100 ALA A C 1
ATOM 824 O O . ALA A 1 100 ? 18.371 -10.267 -16.580 1.00 82.19 100 ALA A O 1
ATOM 825 N N . LYS A 1 101 ? 20.418 -9.549 -17.162 1.00 83.81 101 LYS A N 1
ATOM 826 C CA . LYS A 1 101 ? 21.128 -10.357 -16.154 1.00 83.81 101 LYS A CA 1
ATOM 827 C C . LYS A 1 101 ? 20.719 -9.947 -14.726 1.00 83.81 101 LYS A C 1
ATOM 829 O O . LYS A 1 101 ? 20.220 -8.848 -14.472 1.00 83.81 101 LYS A O 1
ATOM 834 N N . ARG A 1 102 ? 20.941 -10.826 -13.740 1.00 72.88 102 ARG A N 1
ATOM 835 C CA . ARG A 1 102 ? 20.547 -10.595 -12.328 1.00 72.88 102 ARG A CA 1
ATOM 836 C C . ARG A 1 102 ? 21.127 -9.300 -11.731 1.00 72.88 102 ARG A C 1
ATOM 838 O O . ARG A 1 102 ? 20.429 -8.611 -10.994 1.00 72.88 102 ARG A O 1
ATOM 845 N N . ASN A 1 103 ? 22.363 -8.954 -12.092 1.00 79.25 103 ASN A N 1
ATOM 846 C CA . ASN A 1 103 ? 23.076 -7.754 -11.630 1.00 79.25 103 ASN A CA 1
ATOM 847 C C . ASN A 1 103 ? 23.332 -6.745 -12.757 1.00 79.25 103 ASN A C 1
ATOM 849 O O . ASN A 1 103 ? 24.299 -5.990 -12.704 1.00 79.25 103 ASN A O 1
ATOM 853 N N . ASP A 1 104 ? 22.488 -6.767 -13.782 1.00 84.25 104 ASP A N 1
ATOM 854 C CA . ASP A 1 104 ? 22.585 -5.872 -14.924 1.00 84.25 104 ASP A CA 1
ATOM 855 C C . ASP A 1 104 ? 22.411 -4.407 -14.493 1.00 84.25 104 ASP A C 1
ATOM 857 O O . ASP A 1 104 ? 21.456 -4.066 -13.794 1.00 84.25 104 ASP A O 1
ATOM 861 N N . ARG A 1 105 ? 23.374 -3.561 -14.866 1.00 86.44 105 ARG A N 1
ATOM 862 C CA . ARG A 1 105 ? 23.395 -2.120 -14.572 1.00 86.44 105 ARG A CA 1
ATOM 863 C C . ARG A 1 105 ? 23.284 -1.278 -15.843 1.00 86.44 105 ARG A C 1
ATOM 865 O O . ARG A 1 105 ? 23.607 -0.099 -15.804 1.00 86.44 105 ARG A O 1
ATOM 872 N N . THR A 1 106 ? 22.868 -1.883 -16.954 1.00 87.50 106 THR A N 1
ATOM 873 C CA . THR A 1 106 ? 22.662 -1.171 -18.217 1.00 87.50 106 THR A CA 1
ATOM 874 C C . THR A 1 106 ? 21.647 -0.049 -18.009 1.00 87.50 106 THR A C 1
ATOM 876 O O . THR A 1 106 ? 20.653 -0.248 -17.297 1.00 87.50 106 THR A O 1
ATOM 879 N N . SER A 1 107 ? 21.927 1.117 -18.600 1.00 86.50 107 SER A N 1
ATOM 880 C CA . SER A 1 107 ? 20.997 2.249 -18.626 1.00 86.50 107 SER A CA 1
ATOM 881 C C . SER A 1 107 ? 19.688 1.828 -19.289 1.00 86.50 107 SER A C 1
ATOM 883 O O . SER A 1 107 ? 19.707 1.124 -20.300 1.00 86.50 107 SER A O 1
ATOM 885 N N . ILE A 1 108 ? 18.562 2.239 -18.711 1.00 82.12 108 ILE A N 1
ATOM 886 C CA . ILE A 1 108 ? 17.227 2.099 -19.317 1.00 82.12 108 ILE A CA 1
ATOM 887 C C . ILE A 1 108 ? 16.707 3.426 -19.893 1.00 82.12 108 ILE A C 1
ATOM 889 O O . ILE A 1 108 ? 15.572 3.473 -20.370 1.00 82.12 108 ILE A O 1
ATOM 893 N N . LEU A 1 109 ? 17.530 4.478 -19.818 1.00 69.69 109 LEU A N 1
ATOM 894 C CA . LEU A 1 109 ? 17.382 5.756 -20.515 1.00 69.69 109 LEU A CA 1
ATOM 895 C C . LEU A 1 109 ? 18.208 5.749 -21.801 1.00 69.69 109 LEU A C 1
ATOM 897 O O . LEU A 1 109 ? 19.358 5.242 -21.732 1.00 69.69 109 LEU A O 1
#

InterPro domains:
  IPR000477 Reverse transcriptase domain [PS50878] (1-58)
  IPR043128 Reverse transcriptase/Diguanylate cyclase domain [G3DSA:3.30.70.270] (1-56)
  IPR043128 Reverse transcriptase/Diguanylate cyclase domain [G3DSA:3.30.70.270] (57-107)
  IPR043502 DNA/RNA polymerase superfamily [SSF56672] (3-101)
  IPR051320 Viral Replication and Maturation Polyprotein [PTHR33064] (4-103)